Protein AF-A0A522IWK8-F1 (afdb_monomer_lite)

Structure (mmCIF, N/CA/C/O backbone):
data_AF-A0A522IWK8-F1
#
_entry.id   AF-A0A522IWK8-F1
#
loop_
_atom_site.group_PDB
_atom_site.id
_atom_site.type_symbol
_atom_site.label_atom_id
_atom_site.label_alt_id
_atom_site.label_comp_id
_atom_site.label_asym_id
_atom_site.label_entity_id
_atom_site.label_seq_id
_atom_site.pdbx_PDB_ins_code
_atom_site.Cartn_x
_atom_site.Cartn_y
_atom_site.Cartn_z
_atom_site.occupancy
_atom_site.B_iso_or_equiv
_atom_site.auth_seq_id
_atom_site.auth_comp_id
_atom_site.auth_asym_id
_atom_site.auth_atom_id
_atom_site.pdbx_PDB_model_num
ATOM 1 N N . ALA A 1 1 ? -42.302 -1.965 51.858 1.00 69.38 1 ALA A N 1
ATOM 2 C CA . ALA A 1 1 ? -41.702 -0.734 51.296 1.00 69.38 1 ALA A CA 1
ATOM 3 C C . ALA A 1 1 ? -40.202 -0.881 50.990 1.00 69.38 1 ALA A C 1
ATOM 5 O O . ALA A 1 1 ? -39.824 -0.647 49.852 1.00 69.38 1 ALA A O 1
ATOM 6 N N . MET A 1 2 ? -39.357 -1.336 51.932 1.00 76.31 2 MET A N 1
ATOM 7 C CA . MET A 1 2 ? -37.890 -1.445 51.736 1.00 76.31 2 MET A CA 1
ATOM 8 C C . MET A 1 2 ? -37.426 -2.406 50.618 1.00 76.31 2 MET A C 1
ATOM 10 O O . MET A 1 2 ? -36.541 -2.055 49.845 1.00 76.31 2 MET A O 1
ATOM 14 N N . ASN A 1 3 ? -38.028 -3.596 50.480 1.00 82.56 3 ASN A N 1
ATOM 15 C CA . ASN A 1 3 ? -37.615 -4.578 49.459 1.00 82.56 3 ASN A CA 1
ATOM 16 C C . ASN A 1 3 ? -37.780 -4.064 48.012 1.00 82.56 3 ASN A C 1
ATOM 18 O O . ASN A 1 3 ? -36.931 -4.340 47.169 1.00 82.56 3 ASN A O 1
ATOM 22 N N . LEU A 1 4 ? -38.826 -3.271 47.745 1.00 87.38 4 LEU A N 1
ATOM 23 C CA . LEU A 1 4 ? -39.095 -2.652 46.437 1.00 87.38 4 LEU A CA 1
ATOM 24 C C . LEU A 1 4 ? -38.050 -1.588 46.068 1.00 87.38 4 LEU A C 1
ATOM 26 O O . LEU A 1 4 ? -37.642 -1.489 44.915 1.00 87.38 4 LEU A O 1
ATOM 30 N N . GLN A 1 5 ? -37.575 -0.816 47.049 1.00 87.62 5 GLN A N 1
ATOM 31 C CA . GLN A 1 5 ? -36.522 0.180 46.822 1.00 87.62 5 GLN A CA 1
ATOM 32 C C . GLN A 1 5 ? -35.185 -0.484 46.484 1.00 87.62 5 GLN A C 1
ATOM 34 O O . GLN A 1 5 ? -34.482 -0.037 45.580 1.00 87.62 5 GLN A O 1
ATOM 39 N N . MET A 1 6 ? -34.855 -1.592 47.151 1.00 88.81 6 MET A N 1
ATOM 40 C CA . MET A 1 6 ? -33.601 -2.306 46.906 1.00 88.81 6 MET A CA 1
ATOM 41 C C . MET A 1 6 ? -33.565 -2.967 45.515 1.00 88.81 6 MET A C 1
ATOM 43 O O . MET A 1 6 ? -32.524 -2.976 44.854 1.00 88.81 6 MET A O 1
ATOM 47 N N . THR A 1 7 ? -34.702 -3.483 45.032 1.00 90.38 7 THR A N 1
ATOM 48 C CA . THR A 1 7 ? -34.813 -4.014 43.660 1.00 90.38 7 THR A CA 1
ATOM 49 C C . THR A 1 7 ? -34.724 -2.905 42.616 1.00 90.38 7 THR A C 1
ATOM 51 O O . THR A 1 7 ? -34.022 -3.073 41.618 1.00 90.38 7 THR A O 1
ATOM 54 N N . ALA A 1 8 ? -35.364 -1.757 42.859 1.00 90.62 8 ALA A N 1
ATOM 55 C CA . ALA A 1 8 ? -35.285 -0.595 41.974 1.00 90.62 8 ALA A CA 1
ATOM 56 C C . ALA A 1 8 ? -33.848 -0.056 41.847 1.00 90.62 8 ALA A C 1
ATOM 58 O O . ALA A 1 8 ? -33.387 0.212 40.738 1.00 90.62 8 ALA A O 1
ATOM 59 N N . GLU A 1 9 ? -33.111 0.033 42.957 1.00 93.25 9 GLU A N 1
ATOM 60 C CA . GLU A 1 9 ? -31.706 0.461 42.987 1.00 93.25 9 GLU A CA 1
ATOM 61 C C . GLU A 1 9 ? -30.807 -0.480 42.164 1.00 93.25 9 GLU A C 1
ATOM 63 O O . GLU A 1 9 ? -30.006 -0.029 41.341 1.00 93.25 9 GLU A O 1
ATOM 68 N N . ARG A 1 10 ? -30.976 -1.803 42.322 1.00 93.81 10 ARG A N 1
ATOM 69 C CA . ARG A 1 10 ? -30.248 -2.805 41.524 1.00 93.81 10 ARG A CA 1
ATOM 70 C C . ARG A 1 10 ? -30.557 -2.690 40.038 1.00 93.81 10 ARG A C 1
ATOM 72 O O . ARG A 1 10 ? -29.630 -2.706 39.232 1.00 93.81 10 ARG A O 1
ATOM 79 N N . HIS A 1 11 ? -31.832 -2.546 39.682 1.00 94.69 11 HIS A N 1
ATOM 80 C CA . HIS A 1 11 ? -32.233 -2.360 38.289 1.00 94.69 11 HIS A CA 1
ATOM 81 C C . HIS A 1 11 ? -31.613 -1.098 37.693 1.00 94.69 11 HIS A C 1
ATOM 83 O O . HIS A 1 11 ? -31.076 -1.142 36.588 1.00 94.69 11 HIS A O 1
ATOM 89 N N . ARG A 1 12 ? -31.622 0.012 38.438 1.00 94.31 12 ARG A N 1
ATOM 90 C CA . ARG A 1 12 ? -31.033 1.276 37.988 1.00 94.31 12 ARG A CA 1
ATOM 91 C C . ARG A 1 12 ? -29.536 1.133 37.736 1.00 94.31 12 ARG A C 1
ATOM 93 O O . ARG A 1 12 ? -29.059 1.538 36.680 1.00 94.31 12 ARG A O 1
ATOM 100 N N . ARG A 1 13 ? -28.809 0.496 38.659 1.00 95.31 13 ARG A N 1
ATOM 101 C CA . ARG A 1 13 ? -27.371 0.225 38.499 1.00 95.31 13 ARG A CA 1
ATOM 102 C C . ARG A 1 13 ? -27.095 -0.682 37.307 1.00 95.31 13 ARG A C 1
ATOM 104 O O . ARG A 1 13 ? -26.236 -0.350 36.504 1.00 95.31 13 ARG A O 1
ATOM 111 N N . ALA A 1 14 ? -27.856 -1.763 37.142 1.00 96.31 14 ALA A N 1
ATOM 112 C CA . ALA A 1 14 ? -27.700 -2.668 36.005 1.00 96.31 14 ALA A CA 1
ATOM 113 C C . ALA A 1 14 ? -27.915 -1.955 34.658 1.00 96.31 14 ALA A C 1
ATOM 115 O O . ALA A 1 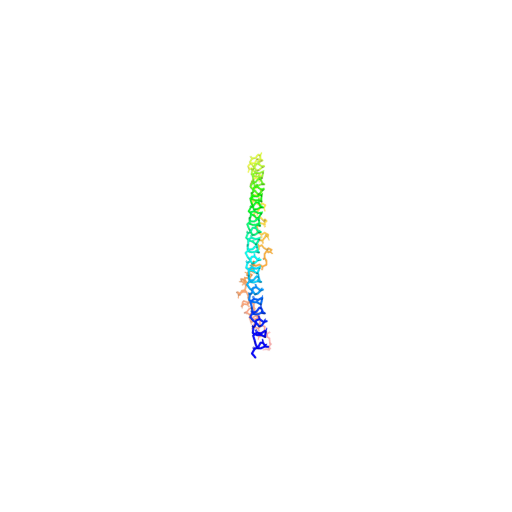14 ? -27.140 -2.160 33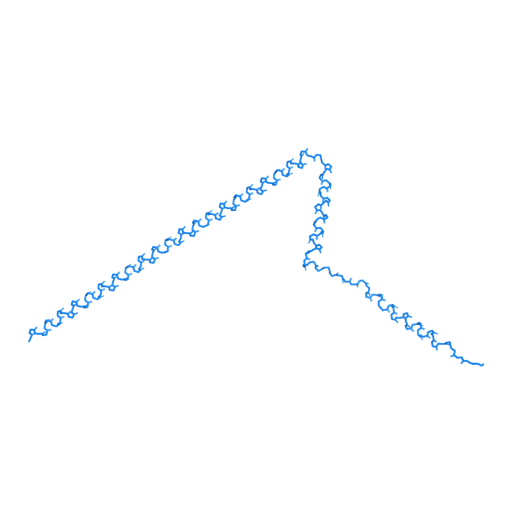.725 1.00 96.31 14 ALA A O 1
ATOM 116 N N . VAL A 1 15 ? -28.923 -1.080 34.565 1.00 96.81 15 VAL A N 1
ATOM 117 C CA . VAL A 1 15 ? -29.182 -0.276 33.358 1.00 96.81 15 VAL A CA 1
ATOM 118 C C . VAL A 1 15 ? -28.037 0.700 33.089 1.00 96.81 15 VAL A C 1
ATOM 120 O O . VAL A 1 15 ? -27.563 0.768 31.958 1.00 96.81 15 VAL A O 1
ATOM 123 N N . VAL A 1 16 ? -27.552 1.408 34.112 1.00 96.31 16 VAL A N 1
ATOM 124 C CA . VAL A 1 16 ? -26.427 2.349 33.969 1.00 96.31 16 VAL A CA 1
ATOM 125 C C . VAL A 1 16 ? -25.151 1.623 33.545 1.00 96.31 16 VAL A C 1
ATOM 127 O O . VAL A 1 16 ? -24.489 2.056 32.608 1.00 96.31 16 VAL A O 1
ATOM 130 N N . THR A 1 17 ? -24.822 0.491 34.171 1.00 96.88 17 THR A N 1
ATOM 131 C CA . THR A 1 17 ? -23.652 -0.314 33.795 1.00 96.88 17 THR A CA 1
ATOM 132 C C . THR A 1 17 ? -23.7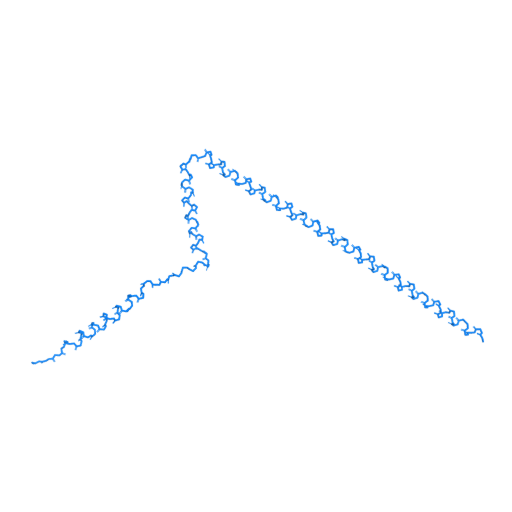58 -0.813 32.357 1.00 96.88 17 THR A C 1
ATOM 134 O O . THR A 1 17 ? -22.785 -0.728 31.613 1.00 96.88 17 THR A O 1
ATOM 137 N N . LYS A 1 18 ? -24.940 -1.277 31.934 1.00 97.06 18 LYS A N 1
ATOM 138 C CA . LYS A 1 18 ? -25.162 -1.718 30.553 1.00 97.06 18 LYS A CA 1
ATOM 139 C C . LYS A 1 18 ? -25.010 -0.568 29.553 1.00 97.06 18 LYS A C 1
ATOM 141 O O . LYS A 1 18 ? -24.359 -0.752 28.531 1.00 97.06 18 LYS A O 1
ATOM 146 N N . ALA A 1 19 ? -25.572 0.602 29.854 1.00 97.19 19 ALA A N 1
ATOM 147 C CA . ALA A 1 19 ? -25.455 1.786 29.006 1.00 97.19 19 ALA A CA 1
ATOM 148 C C . ALA A 1 19 ? -24.000 2.270 28.894 1.00 97.19 19 ALA A C 1
ATOM 150 O O . ALA A 1 19 ? -23.545 2.604 27.804 1.00 97.19 19 ALA A O 1
ATOM 151 N N . ASN A 1 20 ? -23.250 2.246 30.000 1.00 97.19 20 ASN A N 1
ATOM 152 C CA . ASN A 1 20 ? -21.827 2.582 29.992 1.00 97.19 20 ASN A CA 1
ATOM 153 C C . ASN A 1 20 ? -21.024 1.596 29.137 1.00 97.19 20 ASN A C 1
ATOM 155 O O . ASN A 1 20 ? -20.244 2.037 28.302 1.00 97.19 20 ASN A O 1
ATOM 159 N N . GLY A 1 21 ? -21.270 0.288 29.275 1.00 97.94 21 GLY A N 1
ATOM 160 C CA . GLY A 1 21 ? -20.603 -0.724 28.452 1.00 97.94 21 GLY A CA 1
ATOM 161 C C . GLY A 1 21 ? -20.929 -0.599 26.960 1.00 97.94 21 GLY A C 1
ATOM 162 O O . GLY A 1 21 ? -20.044 -0.759 26.128 1.00 97.94 21 GLY A O 1
ATOM 163 N N . GLN A 1 22 ? -22.175 -0.259 26.608 1.00 97.62 22 GLN A N 1
ATOM 164 C CA . GLN A 1 22 ? -22.554 0.019 25.216 1.00 97.62 22 GLN A CA 1
ATOM 165 C C . GLN A 1 22 ? -21.821 1.242 24.664 1.00 97.62 22 GLN A C 1
ATOM 167 O O . GLN A 1 22 ? -21.225 1.162 23.595 1.00 97.62 22 GLN A O 1
ATOM 172 N N . LYS A 1 23 ? -21.799 2.343 25.420 1.00 97.94 23 LYS A N 1
ATOM 173 C CA . LYS A 1 23 ? -21.080 3.558 25.029 1.00 97.94 23 LYS A CA 1
ATOM 174 C C . LYS A 1 23 ? -19.587 3.292 24.825 1.00 97.94 23 LYS A C 1
ATOM 176 O O . LYS A 1 23 ? -18.996 3.781 23.871 1.00 97.94 23 LYS A O 1
ATOM 181 N N . GLU A 1 24 ? -18.973 2.538 25.727 1.00 97.62 24 GLU A N 1
ATOM 182 C CA . GLU A 1 24 ? -17.545 2.225 25.670 1.00 97.62 24 GLU A CA 1
ATOM 183 C C . GLU A 1 24 ? -17.214 1.319 24.474 1.00 97.62 24 GLU A C 1
ATOM 185 O O . GLU A 1 24 ? -16.232 1.563 23.775 1.00 97.62 24 GLU A O 1
ATOM 190 N N . ALA A 1 25 ? -18.082 0.348 24.169 1.00 97.94 25 ALA A N 1
ATOM 191 C CA . ALA A 1 25 ? -17.965 -0.481 22.972 1.00 97.94 25 ALA A CA 1
ATOM 192 C C . ALA A 1 25 ? -18.091 0.338 21.674 1.00 97.94 25 ALA A C 1
ATOM 194 O O . ALA A 1 25 ? -17.290 0.148 20.760 1.00 97.94 25 ALA A O 1
ATOM 195 N N . GLU A 1 26 ? -19.047 1.269 21.597 1.00 97.88 26 GLU A N 1
ATOM 196 C CA . GLU A 1 26 ? -19.216 2.156 20.436 1.00 97.88 26 GLU A CA 1
ATOM 197 C C . GLU A 1 26 ? -18.002 3.069 20.227 1.00 97.88 26 GLU A C 1
ATOM 199 O O . GLU A 1 26 ? -17.557 3.256 19.095 1.00 97.88 26 GLU A O 1
ATOM 204 N N . ILE A 1 27 ? -17.426 3.601 21.311 1.00 97.81 27 ILE A N 1
ATOM 205 C CA . ILE A 1 27 ? -16.205 4.415 21.245 1.00 97.81 27 ILE A CA 1
ATOM 206 C C . ILE A 1 27 ? -15.036 3.580 20.720 1.00 97.81 27 ILE A C 1
ATOM 208 O O . ILE A 1 27 ? -14.374 3.998 19.773 1.00 97.81 27 ILE A O 1
ATOM 212 N N . LEU A 1 28 ? -14.814 2.388 21.283 1.00 98.00 28 LEU A N 1
ATOM 213 C CA . LEU A 1 28 ? -13.751 1.480 20.840 1.00 98.00 28 LEU A CA 1
ATOM 214 C C . LEU A 1 28 ? -13.903 1.094 19.368 1.00 98.00 28 LEU A C 1
ATOM 216 O O . LEU A 1 28 ? -12.917 1.053 18.632 1.00 98.00 28 LEU A O 1
ATOM 220 N N . GLN A 1 29 ? -15.134 0.840 18.924 1.00 98.06 29 GLN A N 1
ATOM 221 C CA . GLN A 1 29 ? -15.406 0.543 17.525 1.00 98.06 29 GLN A CA 1
ATOM 222 C C . GLN A 1 29 ? -15.078 1.743 16.628 1.00 98.06 29 GLN A C 1
ATOM 224 O O . GLN A 1 29 ? -14.344 1.585 15.652 1.00 98.06 29 GLN A O 1
ATOM 229 N N . ALA A 1 30 ? -15.550 2.943 16.973 1.00 97.81 30 ALA A N 1
ATOM 230 C CA . ALA A 1 30 ? -15.282 4.155 16.199 1.00 97.81 30 ALA A CA 1
ATOM 231 C C . ALA A 1 30 ? -13.780 4.500 16.150 1.00 97.81 30 ALA A C 1
ATOM 233 O O . ALA A 1 30 ? -13.262 4.919 15.111 1.00 97.81 30 ALA A O 1
ATOM 234 N N . GLU A 1 31 ? -13.056 4.300 17.252 1.00 97.88 31 GLU A N 1
ATOM 235 C CA . GLU A 1 31 ? -11.602 4.470 17.300 1.00 97.88 31 GLU A CA 1
ATOM 236 C C . GLU A 1 31 ? -10.880 3.448 16.420 1.00 97.88 31 GLU A C 1
ATOM 238 O O . GLU A 1 31 ? -9.981 3.826 15.662 1.00 97.88 31 GLU A O 1
ATOM 243 N N . GLY A 1 32 ? -11.301 2.182 16.463 1.00 98.25 32 GLY A N 1
ATOM 244 C CA . GLY A 1 32 ? -10.776 1.129 15.596 1.00 98.25 32 GLY A CA 1
ATOM 245 C C . GLY A 1 32 ? -11.016 1.425 14.115 1.00 98.25 32 GLY A C 1
ATOM 246 O O . GLY A 1 32 ? -10.096 1.312 13.305 1.00 98.25 32 GLY A O 1
ATOM 247 N N . GLU A 1 33 ? -12.218 1.877 13.754 1.00 98.00 33 GLU A N 1
ATOM 248 C CA . GLU A 1 33 ? -12.558 2.275 12.384 1.00 98.00 33 GLU A CA 1
ATOM 249 C C . GLU A 1 33 ? -11.714 3.463 11.911 1.00 98.00 33 GLU A C 1
ATOM 251 O O . GLU A 1 33 ? -11.164 3.431 10.805 1.00 98.00 33 GLU A O 1
ATOM 256 N N . LYS A 1 34 ? -11.535 4.480 12.763 1.00 98.00 34 LYS A N 1
ATOM 257 C CA . LYS A 1 34 ? -10.673 5.631 12.472 1.00 98.00 34 LYS A CA 1
ATOM 258 C C . LYS A 1 34 ? -9.223 5.203 12.251 1.00 98.00 34 LYS A C 1
ATOM 260 O O . LYS A 1 34 ? -8.614 5.615 11.265 1.00 98.00 34 LYS A O 1
ATOM 265 N N . GLN A 1 35 ? -8.669 4.379 13.139 1.00 97.69 35 GLN A N 1
ATOM 266 C CA . GLN A 1 35 ? -7.296 3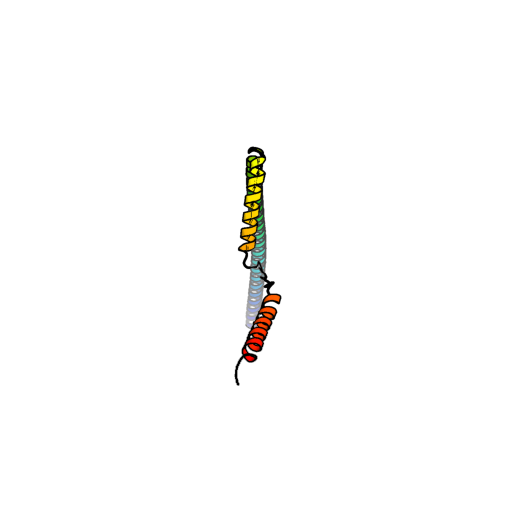.884 13.005 1.00 97.69 35 GLN A CA 1
ATOM 267 C C . GLN A 1 35 ? -7.128 3.040 11.739 1.00 97.69 35 GLN A C 1
ATOM 269 O O . GLN A 1 35 ? -6.176 3.241 10.988 1.00 97.69 35 GLN A O 1
ATOM 274 N N . ALA A 1 36 ? -8.082 2.154 11.447 1.00 97.81 36 ALA A N 1
ATOM 275 C CA . ALA A 1 36 ? -8.065 1.349 10.232 1.00 97.81 36 ALA A CA 1
ATOM 276 C C . ALA A 1 36 ? -8.135 2.212 8.961 1.00 97.81 36 ALA A C 1
ATOM 278 O O . ALA A 1 36 ? -7.457 1.915 7.978 1.00 97.81 36 ALA A O 1
ATOM 279 N N . ALA A 1 37 ? -8.936 3.281 8.960 1.00 97.81 37 ALA A N 1
ATOM 280 C CA . ALA A 1 37 ? -9.012 4.215 7.838 1.00 97.81 37 ALA A CA 1
ATOM 281 C C . ALA A 1 37 ? -7.686 4.960 7.618 1.00 97.81 37 ALA A C 1
ATOM 283 O O . ALA A 1 37 ? -7.231 5.060 6.479 1.00 97.81 37 ALA A O 1
ATOM 284 N N . VAL A 1 38 ? -7.039 5.418 8.695 1.00 97.81 38 VAL A N 1
ATOM 285 C CA . VAL A 1 38 ? -5.721 6.071 8.625 1.00 97.81 38 VAL A CA 1
ATOM 286 C C . VAL A 1 38 ? -4.668 5.113 8.073 1.00 97.81 38 VAL A C 1
ATOM 288 O O . VAL A 1 38 ? -3.999 5.452 7.101 1.00 97.81 38 VAL A O 1
ATOM 291 N N . LEU A 1 39 ? -4.578 3.895 8.615 1.00 97.44 39 LEU A N 1
ATOM 292 C CA . LEU A 1 39 ? -3.609 2.897 8.155 1.00 97.44 39 LEU A CA 1
ATOM 293 C C . LEU A 1 39 ? -3.817 2.516 6.684 1.00 97.44 39 LEU A C 1
ATOM 295 O O . LEU A 1 39 ? -2.843 2.354 5.951 1.00 97.44 39 LEU A O 1
ATOM 299 N N . ARG A 1 40 ? -5.073 2.410 6.222 1.00 97.38 40 ARG A N 1
ATOM 300 C CA . ARG A 1 40 ? -5.353 2.194 4.792 1.00 97.38 40 ARG A CA 1
ATOM 301 C C . ARG A 1 40 ? -4.866 3.360 3.941 1.00 97.38 40 ARG A C 1
ATOM 303 O O . ARG A 1 40 ? -4.159 3.122 2.970 1.00 97.38 40 ARG A O 1
ATOM 310 N N . ALA A 1 41 ? -5.197 4.595 4.315 1.00 97.12 41 ALA A N 1
ATOM 311 C CA . ALA A 1 41 ? -4.787 5.777 3.560 1.00 97.12 41 ALA A CA 1
ATOM 312 C C . ALA A 1 41 ? -3.255 5.929 3.503 1.00 97.12 41 ALA A C 1
ATOM 314 O O . ALA A 1 41 ? -2.694 6.282 2.465 1.00 97.12 41 ALA A O 1
ATOM 315 N N . GLU A 1 42 ? -2.558 5.627 4.600 1.00 97.25 42 GLU A N 1
ATOM 316 C CA . GLU A 1 42 ? -1.094 5.615 4.642 1.00 97.25 42 GLU A CA 1
ATOM 317 C C . GLU A 1 42 ? -0.502 4.521 3.748 1.00 97.25 42 GLU A C 1
ATOM 319 O O . GLU A 1 42 ? 0.431 4.796 2.989 1.00 97.25 42 GLU A O 1
ATOM 324 N N . GLY A 1 43 ? -1.070 3.313 3.786 1.00 97.75 43 GLY A N 1
ATOM 325 C CA . GLY A 1 43 ? -0.671 2.210 2.914 1.00 97.75 43 GLY A CA 1
ATOM 326 C C . GLY A 1 43 ? -0.873 2.533 1.433 1.00 97.75 43 GLY A C 1
ATOM 327 O O . GLY A 1 43 ? 0.035 2.325 0.630 1.00 97.75 43 GLY A O 1
ATOM 328 N N . GLU A 1 44 ? -2.018 3.111 1.068 1.00 97.12 44 GLU A N 1
ATOM 329 C CA . GLU A 1 44 ? -2.307 3.552 -0.303 1.00 97.12 44 GLU A CA 1
ATOM 330 C C . GLU A 1 44 ? -1.337 4.641 -0.768 1.00 97.12 44 GLU A C 1
ATOM 332 O O . GLU A 1 44 ? -0.806 4.565 -1.878 1.00 97.12 44 GLU A O 1
ATOM 337 N N . LYS A 1 45 ? -1.040 5.623 0.090 1.00 97.38 45 LYS A N 1
ATOM 338 C CA . LYS A 1 45 ? -0.051 6.665 -0.208 1.00 97.38 45 LYS A CA 1
ATOM 339 C C . LYS A 1 45 ? 1.336 6.068 -0.446 1.00 97.38 45 LYS A C 1
ATOM 341 O O . LYS A 1 45 ? 1.995 6.439 -1.415 1.00 97.38 45 LYS A O 1
ATOM 346 N N . GLN A 1 46 ? 1.788 5.162 0.420 1.00 96.31 46 GLN A N 1
ATOM 347 C CA . GLN A 1 46 ? 3.091 4.508 0.266 1.00 96.31 46 GLN A CA 1
ATOM 348 C C . GLN A 1 46 ? 3.145 3.661 -1.007 1.00 96.31 46 GLN A C 1
ATOM 350 O O . GLN A 1 46 ? 4.116 3.749 -1.756 1.00 96.31 46 GLN A O 1
ATOM 355 N N . ALA A 1 47 ? 2.087 2.902 -1.298 1.00 96.12 47 ALA A N 1
ATOM 356 C CA . ALA A 1 47 ? 1.986 2.129 -2.530 1.00 96.12 47 ALA A CA 1
ATOM 357 C C . ALA A 1 47 ? 2.054 3.034 -3.770 1.00 96.12 47 ALA A C 1
ATOM 359 O O . ALA A 1 47 ? 2.805 2.746 -4.700 1.00 96.12 47 ALA A O 1
ATOM 360 N N . ALA A 1 48 ? 1.331 4.157 -3.771 1.00 96.25 48 ALA A N 1
ATOM 361 C CA . ALA A 1 48 ? 1.356 5.117 -4.871 1.00 96.25 48 ALA A CA 1
ATOM 362 C C . ALA A 1 48 ? 2.753 5.723 -5.087 1.00 96.25 48 ALA A C 1
ATOM 364 O O . ALA A 1 48 ? 3.188 5.846 -6.232 1.00 96.25 48 ALA A O 1
ATOM 365 N N . ILE A 1 49 ? 3.473 6.049 -4.007 1.00 96.38 49 ILE A N 1
ATOM 366 C CA . ILE A 1 49 ? 4.858 6.541 -4.077 1.00 96.38 49 ILE A CA 1
ATOM 367 C C . ILE A 1 49 ? 5.769 5.481 -4.698 1.00 96.38 49 ILE A C 1
ATOM 369 O O . ILE A 1 49 ? 6.464 5.777 -5.665 1.00 96.38 49 ILE A O 1
ATOM 373 N N . LEU A 1 50 ? 5.720 4.239 -4.211 1.00 95.62 50 LEU A N 1
ATOM 374 C CA . LEU A 1 50 ? 6.553 3.153 -4.737 1.00 95.62 50 LEU A CA 1
ATOM 375 C C . LEU A 1 50 ? 6.285 2.884 -6.224 1.00 95.62 50 LEU A C 1
ATOM 377 O O . LEU A 1 50 ? 7.217 2.656 -6.994 1.00 95.62 50 LEU A O 1
ATOM 381 N N . ILE A 1 51 ? 5.020 2.939 -6.645 1.00 95.12 51 ILE A N 1
ATOM 382 C CA . ILE A 1 51 ? 4.642 2.789 -8.056 1.00 95.12 51 ILE A CA 1
ATOM 383 C C . ILE A 1 51 ? 5.195 3.951 -8.890 1.00 95.12 51 ILE A C 1
ATOM 385 O O . ILE A 1 51 ? 5.722 3.724 -9.983 1.00 95.12 51 ILE A O 1
ATOM 389 N N . ALA A 1 52 ? 5.094 5.186 -8.394 1.00 94.69 52 ALA A N 1
ATOM 390 C CA . ALA A 1 52 ? 5.633 6.358 -9.077 1.00 94.69 52 ALA A CA 1
ATOM 391 C C . ALA A 1 52 ? 7.162 6.277 -9.213 1.00 94.69 52 ALA A C 1
ATOM 393 O O . ALA A 1 52 ? 7.676 6.424 -10.320 1.00 94.69 52 ALA A O 1
ATOM 394 N N . GLU A 1 53 ? 7.876 5.943 -8.137 1.00 94.44 53 GLU A N 1
ATOM 395 C CA . GLU A 1 53 ? 9.333 5.761 -8.139 1.00 94.44 53 GLU A CA 1
ATOM 396 C C . GLU A 1 53 ? 9.776 4.644 -9.093 1.00 94.44 53 GLU A C 1
ATOM 398 O O . GLU A 1 53 ? 10.749 4.796 -9.837 1.00 94.44 53 GLU A O 1
ATOM 403 N N . ALA A 1 54 ? 9.053 3.520 -9.114 1.00 93.69 54 ALA A N 1
ATOM 404 C CA . ALA A 1 54 ? 9.324 2.431 -10.047 1.00 93.69 54 ALA A CA 1
ATOM 405 C C . ALA A 1 54 ? 9.168 2.895 -11.503 1.00 93.69 54 ALA A C 1
ATOM 407 O O . ALA A 1 54 ? 10.029 2.609 -12.339 1.00 93.69 54 ALA A O 1
ATOM 408 N N . ARG A 1 55 ? 8.108 3.658 -11.797 1.00 93.25 55 ARG A N 1
ATOM 409 C CA . ARG A 1 55 ? 7.855 4.206 -13.133 1.00 93.25 55 ARG A CA 1
ATOM 410 C C . ARG A 1 55 ? 8.913 5.226 -13.547 1.00 93.25 55 ARG A C 1
ATOM 412 O O . ARG A 1 55 ? 9.372 5.181 -14.686 1.00 93.25 55 ARG A O 1
ATOM 419 N N . GLU A 1 56 ? 9.322 6.113 -12.645 1.00 93.19 56 GLU A N 1
ATOM 420 C CA . GLU A 1 56 ? 10.406 7.065 -12.904 1.00 93.19 56 GLU A CA 1
ATOM 421 C C . GLU A 1 56 ? 11.720 6.344 -13.192 1.00 93.19 56 GLU A C 1
ATOM 423 O O . GLU A 1 56 ? 12.383 6.643 -14.186 1.00 93.19 56 GLU A O 1
ATOM 428 N N . ARG A 1 57 ? 12.076 5.344 -12.377 1.00 93.19 57 ARG A N 1
ATOM 429 C CA . ARG A 1 57 ? 13.293 4.551 -12.584 1.00 93.19 57 ARG A CA 1
ATOM 430 C C . ARG A 1 57 ? 13.261 3.805 -13.916 1.00 93.19 57 ARG A C 1
ATOM 432 O O . ARG A 1 57 ? 14.278 3.763 -14.609 1.00 93.19 57 ARG A O 1
ATOM 439 N N . GLN A 1 58 ? 12.114 3.241 -14.287 1.00 92.44 58 GLN A N 1
ATOM 440 C CA . GLN A 1 58 ? 11.943 2.575 -15.576 1.00 92.44 58 GLN A CA 1
ATOM 441 C C . GLN A 1 58 ? 12.104 3.561 -16.740 1.00 92.44 58 GLN A C 1
ATOM 443 O O . GLN A 1 58 ? 12.874 3.290 -17.658 1.00 92.44 58 GLN A O 1
ATOM 448 N N . ALA A 1 59 ? 11.456 4.727 -16.672 1.00 91.81 59 ALA A N 1
ATOM 449 C CA . ALA A 1 59 ? 11.570 5.757 -17.702 1.00 91.81 59 ALA A CA 1
ATOM 450 C C . ALA A 1 59 ? 13.009 6.286 -17.839 1.00 91.81 59 ALA A C 1
ATOM 452 O O . ALA A 1 59 ? 13.493 6.489 -18.950 1.00 91.81 59 ALA A O 1
ATOM 453 N N . GLN A 1 60 ? 13.727 6.463 -16.725 1.00 92.44 60 GLN A N 1
ATOM 454 C CA . GLN A 1 60 ? 15.143 6.846 -16.743 1.00 92.44 60 GLN A CA 1
ATOM 455 C C . GLN A 1 60 ? 16.024 5.766 -17.379 1.00 92.44 60 GLN A C 1
ATOM 457 O O . GLN A 1 60 ? 16.920 6.091 -18.159 1.00 92.44 60 GLN A O 1
ATOM 462 N N . ALA A 1 61 ? 15.779 4.491 -17.067 1.00 91.62 61 ALA A N 1
ATOM 463 C CA . ALA A 1 61 ? 16.512 3.380 -17.665 1.00 91.62 61 ALA A CA 1
ATOM 464 C C . ALA A 1 61 ? 16.278 3.305 -19.181 1.00 91.62 61 ALA A C 1
ATOM 466 O O . ALA A 1 61 ? 17.230 3.137 -19.940 1.00 91.62 61 ALA A O 1
ATOM 467 N N . GLU A 1 62 ? 15.037 3.496 -19.626 1.00 88.31 62 GLU A N 1
ATOM 468 C CA . GLU A 1 62 ? 14.666 3.498 -21.043 1.00 88.31 62 GLU A CA 1
ATOM 469 C C . GLU A 1 62 ? 15.247 4.703 -21.794 1.00 88.31 62 GLU A C 1
ATOM 471 O O . GLU A 1 62 ? 15.814 4.549 -22.878 1.00 88.31 62 GLU A O 1
ATOM 476 N N . ALA A 1 63 ? 15.203 5.895 -21.191 1.00 90.25 63 ALA A N 1
ATOM 477 C CA . ALA A 1 63 ? 15.840 7.088 -21.742 1.00 90.25 63 ALA A CA 1
ATOM 478 C C . ALA A 1 63 ? 17.359 6.907 -21.867 1.00 90.25 63 ALA A C 1
ATOM 480 O O . ALA A 1 63 ? 17.943 7.277 -22.887 1.00 90.25 63 ALA A O 1
ATOM 481 N N . LYS A 1 64 ? 18.000 6.300 -20.860 1.00 90.62 64 LYS A N 1
ATOM 482 C CA . LYS A 1 64 ? 19.433 5.996 -20.894 1.00 90.62 64 LYS A CA 1
ATOM 483 C C . LYS A 1 64 ? 19.761 4.978 -21.984 1.00 90.62 64 LYS A C 1
ATOM 485 O O . LYS A 1 64 ? 20.631 5.251 -22.797 1.00 90.62 64 LYS A O 1
ATOM 490 N N . ALA A 1 65 ? 19.023 3.873 -22.064 1.00 86.75 65 ALA A N 1
ATOM 491 C CA . ALA A 1 65 ? 19.211 2.873 -23.113 1.00 86.75 65 ALA A CA 1
ATOM 492 C C . ALA A 1 65 ? 19.032 3.480 -24.515 1.00 86.75 65 ALA A C 1
ATOM 494 O O . ALA A 1 65 ? 19.835 3.233 -25.411 1.00 86.75 65 ALA A O 1
ATOM 495 N N . THR A 1 66 ? 18.023 4.335 -24.695 1.00 84.88 66 THR A N 1
ATOM 496 C CA . THR A 1 66 ? 17.785 5.046 -25.960 1.00 84.88 66 THR A CA 1
ATOM 497 C C . THR A 1 66 ? 18.936 5.989 -26.297 1.00 84.88 66 THR A C 1
ATOM 499 O O . THR A 1 66 ? 19.365 6.053 -27.449 1.00 84.88 66 THR A O 1
ATOM 502 N N . LYS A 1 67 ? 19.463 6.710 -25.301 1.00 86.69 67 LYS A N 1
ATOM 503 C CA . LYS A 1 67 ? 20.613 7.597 -25.478 1.00 86.69 67 LYS A CA 1
ATOM 504 C C . LYS A 1 67 ? 21.872 6.813 -25.839 1.00 86.69 67 LYS A C 1
ATOM 506 O O . LYS A 1 67 ? 22.533 7.190 -26.798 1.00 86.69 67 LYS A O 1
ATOM 511 N N . ASP A 1 68 ? 22.151 5.719 -25.137 1.00 84.31 68 ASP A N 1
ATOM 512 C CA . ASP A 1 68 ? 23.309 4.858 -25.389 1.00 84.31 68 ASP A CA 1
ATOM 513 C C . ASP A 1 68 ? 23.246 4.272 -26.815 1.00 84.31 68 ASP A C 1
ATOM 515 O O . ASP A 1 68 ? 24.240 4.277 -27.541 1.00 84.31 68 ASP A O 1
ATOM 519 N N . VAL A 1 69 ? 22.057 3.851 -27.270 1.00 81.44 69 VAL A N 1
ATOM 520 C CA . VAL A 1 69 ? 21.831 3.400 -28.655 1.00 81.44 69 VAL A CA 1
ATOM 521 C C . VAL A 1 69 ? 22.000 4.548 -29.657 1.00 81.44 69 VAL A C 1
ATOM 523 O O . VAL A 1 69 ? 22.661 4.372 -30.677 1.00 81.44 69 VAL A O 1
ATOM 526 N N . SER A 1 70 ? 21.444 5.730 -29.381 1.00 76.56 70 SER A N 1
ATOM 527 C CA . SER A 1 70 ? 21.577 6.913 -30.246 1.00 76.56 70 SER A CA 1
ATOM 528 C C . SER A 1 70 ? 23.033 7.369 -30.386 1.00 76.56 70 SER A C 1
ATOM 530 O O . SER A 1 70 ? 23.477 7.724 -31.478 1.00 76.56 70 SER A O 1
ATOM 532 N N . GLU A 1 71 ? 23.803 7.315 -29.301 1.00 76.75 71 GLU A N 1
ATOM 533 C CA . GLU A 1 71 ? 25.226 7.649 -29.279 1.00 76.75 71 GLU A CA 1
ATOM 534 C C . GLU A 1 71 ? 26.055 6.602 -30.034 1.00 76.75 71 GLU A C 1
ATOM 536 O O . GLU A 1 71 ? 26.882 6.969 -30.870 1.00 76.75 71 GLU A O 1
ATOM 541 N N . ALA A 1 72 ? 25.765 5.309 -29.849 1.00 72.56 72 ALA A N 1
ATOM 542 C CA . ALA A 1 72 ? 26.379 4.234 -30.631 1.00 72.56 72 ALA A CA 1
ATOM 543 C C . ALA A 1 72 ? 26.093 4.366 -32.141 1.00 72.56 72 ALA A C 1
ATOM 545 O O . ALA A 1 72 ? 26.974 4.112 -32.964 1.00 72.56 72 ALA A O 1
ATOM 546 N N . ILE A 1 73 ? 24.888 4.810 -32.510 1.00 67.19 73 ILE A N 1
ATOM 547 C CA . ILE A 1 73 ? 24.500 5.076 -33.901 1.00 67.19 73 ILE A CA 1
ATOM 548 C C . ILE A 1 73 ? 25.175 6.348 -34.443 1.00 67.19 73 ILE A C 1
ATOM 550 O O . ILE A 1 73 ? 25.614 6.375 -35.590 1.00 67.19 73 ILE A O 1
ATOM 554 N N . SER A 1 74 ? 25.298 7.396 -33.625 1.00 65.00 74 SER A N 1
ATOM 555 C CA . SER A 1 74 ? 25.910 8.672 -34.026 1.00 65.00 74 SER A CA 1
ATOM 556 C C . SER A 1 74 ? 27.435 8.577 -34.159 1.00 65.00 74 SER A C 1
ATOM 558 O O . SER A 1 74 ? 28.022 9.250 -35.005 1.00 65.00 74 SER A O 1
ATOM 560 N N . GLY A 1 75 ? 28.084 7.727 -33.355 1.00 65.00 75 GLY A N 1
ATOM 561 C CA . GLY A 1 75 ? 29.522 7.449 -33.429 1.00 65.00 75 GLY A CA 1
ATOM 562 C C . GLY A 1 75 ? 29.917 6.438 -34.512 1.00 65.00 75 GLY A C 1
ATOM 563 O O . GLY A 1 75 ? 31.087 6.364 -34.888 1.00 65.00 75 GLY A O 1
ATOM 564 N N . GLY A 1 76 ? 28.960 5.670 -35.041 1.00 58.19 76 GLY A N 1
ATOM 565 C CA . GLY A 1 76 ? 29.185 4.622 -36.034 1.00 58.19 76 GLY A CA 1
ATOM 566 C C . GLY A 1 76 ? 28.604 4.975 -37.399 1.00 58.19 76 GLY A C 1
ATOM 567 O O . GLY A 1 76 ? 27.467 4.626 -37.676 1.00 58.19 76 GLY A O 1
ATOM 568 N N . ASN A 1 77 ? 29.415 5.636 -38.236 1.00 55.28 77 ASN A N 1
ATOM 569 C CA . ASN A 1 77 ? 29.298 5.816 -39.694 1.00 55.28 77 ASN A CA 1
ATOM 570 C C . ASN A 1 77 ? 27.862 5.769 -40.267 1.00 55.28 77 ASN A C 1
ATOM 572 O O . ASN A 1 77 ? 27.287 4.698 -40.417 1.00 55.28 77 ASN A O 1
ATOM 576 N N . ILE A 1 78 ? 27.341 6.924 -40.693 1.00 58.31 78 ILE A N 1
ATOM 577 C CA . ILE A 1 78 ? 26.008 7.185 -41.287 1.00 58.31 78 ILE A CA 1
ATOM 578 C C . ILE A 1 78 ? 25.508 6.104 -42.286 1.00 58.31 78 ILE A C 1
ATOM 580 O O . ILE A 1 78 ? 24.303 5.919 -42.442 1.00 58.31 78 ILE A O 1
ATOM 584 N N . GLN A 1 79 ? 26.400 5.334 -42.917 1.00 59.41 79 GLN A N 1
ATOM 585 C CA . GLN A 1 79 ? 26.089 4.156 -43.745 1.00 59.41 79 GLN A CA 1
ATOM 586 C C . GLN A 1 79 ? 25.431 2.980 -42.981 1.00 59.41 79 GLN A C 1
ATOM 588 O O . GLN A 1 79 ? 24.585 2.276 -43.530 1.00 59.41 79 GLN A O 1
ATOM 593 N N . ALA A 1 80 ? 25.755 2.771 -41.702 1.00 59.97 80 ALA A N 1
ATOM 594 C CA . ALA A 1 80 ? 25.166 1.718 -40.872 1.00 59.97 80 ALA A CA 1
ATOM 595 C C . ALA A 1 80 ? 23.694 1.999 -40.528 1.00 59.97 80 ALA A C 1
ATOM 597 O O . ALA A 1 80 ? 22.912 1.061 -40.374 1.00 59.97 80 ALA A O 1
ATOM 598 N N . ILE A 1 81 ? 23.289 3.275 -40.484 1.00 63.09 81 ILE A N 1
ATOM 599 C CA . ILE A 1 81 ? 21.897 3.689 -40.242 1.00 63.09 81 ILE A CA 1
ATOM 600 C C . ILE A 1 81 ? 20.970 3.157 -41.344 1.00 63.09 81 ILE A C 1
ATOM 602 O O . ILE A 1 81 ? 19.878 2.681 -41.042 1.00 63.09 81 ILE A O 1
ATOM 606 N N . GLN A 1 82 ? 21.406 3.169 -42.610 1.00 62.62 82 GLN A N 1
ATOM 607 C CA . GLN A 1 82 ? 20.616 2.631 -43.728 1.00 62.62 82 GLN A CA 1
ATOM 608 C C . GLN A 1 82 ? 20.442 1.110 -43.637 1.00 62.62 82 GLN A C 1
ATOM 610 O O . GLN A 1 82 ? 19.347 0.602 -43.879 1.00 62.62 82 GLN A O 1
ATOM 615 N N . TYR A 1 83 ? 21.482 0.386 -43.216 1.00 65.75 83 TYR A N 1
ATOM 616 C CA . TYR A 1 83 ? 21.394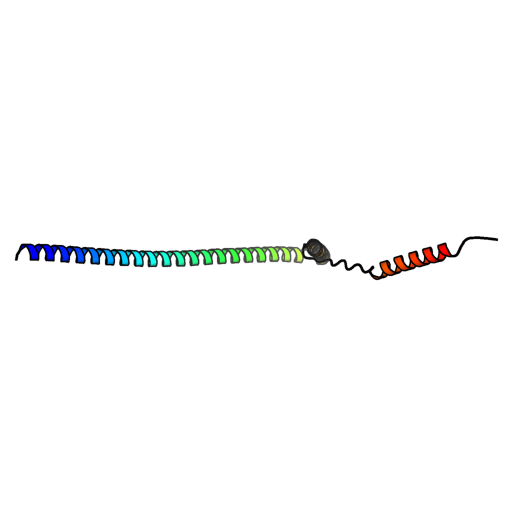 -1.058 -42.989 1.00 65.75 83 TYR A CA 1
ATOM 617 C C . TYR A 1 83 ? 20.498 -1.403 -41.785 1.00 65.75 83 TYR A C 1
ATOM 619 O O . TYR A 1 83 ? 19.642 -2.283 -41.880 1.00 65.75 83 TYR A O 1
ATOM 627 N N . PHE A 1 84 ? 20.621 -0.666 -40.675 1.00 65.25 84 PHE A N 1
ATOM 628 C CA . PHE A 1 84 ? 19.785 -0.852 -39.483 1.00 65.25 84 PHE A CA 1
ATOM 629 C C . PHE A 1 84 ? 18.309 -0.515 -39.724 1.00 65.25 84 PHE A C 1
ATOM 631 O O . PHE A 1 84 ? 17.439 -1.230 -39.226 1.00 65.25 84 PHE A O 1
ATOM 638 N N . LEU A 1 85 ? 18.011 0.524 -40.512 1.00 69.94 85 LEU A N 1
ATOM 639 C CA . LEU A 1 85 ? 16.641 0.850 -40.911 1.00 69.94 85 LEU A CA 1
ATOM 640 C C . LEU A 1 85 ? 16.034 -0.271 -41.767 1.00 69.94 85 LEU A C 1
ATOM 642 O O . LEU A 1 85 ? 14.886 -0.650 -41.544 1.00 69.94 85 LEU A O 1
ATOM 646 N N . GLY A 1 86 ? 16.817 -0.851 -42.683 1.00 72.56 86 GLY A N 1
ATOM 647 C CA . GLY A 1 86 ? 16.410 -2.024 -43.459 1.00 72.56 86 GLY A CA 1
ATOM 648 C C . GLY A 1 86 ? 16.103 -3.237 -42.576 1.00 72.56 86 GLY A C 1
ATOM 649 O O . GLY A 1 86 ? 15.052 -3.858 -42.730 1.00 72.56 86 GLY A O 1
ATOM 650 N N . LEU A 1 87 ? 16.964 -3.534 -41.598 1.00 72.25 87 LEU A N 1
ATOM 651 C CA . LEU A 1 87 ? 16.732 -4.621 -40.640 1.00 72.25 87 LEU A CA 1
ATOM 652 C C . LEU A 1 87 ? 15.471 -4.393 -39.799 1.00 72.25 87 LEU A C 1
ATOM 654 O O . LEU A 1 87 ? 14.642 -5.294 -39.701 1.00 72.25 87 LEU A O 1
ATOM 658 N N . LYS A 1 88 ? 15.282 -3.186 -39.249 1.00 73.81 88 LYS A N 1
ATOM 659 C CA . LYS A 1 88 ? 14.076 -2.836 -38.480 1.00 73.81 88 LYS A CA 1
ATOM 660 C C . LYS A 1 88 ? 12.802 -2.897 -39.322 1.00 73.81 88 LYS A C 1
ATOM 662 O O . LYS A 1 88 ? 11.761 -3.293 -38.810 1.00 73.81 88 LYS A O 1
ATOM 667 N N . TYR A 1 89 ? 12.879 -2.554 -40.605 1.00 70.06 89 TYR A N 1
ATOM 668 C CA . TYR A 1 89 ? 11.755 -2.657 -41.534 1.00 70.06 89 TYR A CA 1
ATOM 669 C C . TYR A 1 89 ? 11.371 -4.117 -41.822 1.00 70.06 89 TYR A C 1
ATOM 671 O O . TYR A 1 89 ? 10.192 -4.466 -41.780 1.00 70.06 89 TYR A O 1
ATOM 679 N N . VAL A 1 90 ? 12.353 -4.997 -42.044 1.00 78.12 90 VAL A N 1
ATOM 680 C CA . VAL A 1 90 ? 12.115 -6.443 -42.226 1.00 78.12 90 VAL A CA 1
ATOM 681 C C . VAL A 1 90 ? 11.575 -7.084 -40.944 1.00 78.12 90 VAL A C 1
ATOM 683 O O . VAL A 1 90 ? 10.673 -7.919 -41.003 1.00 78.12 90 VAL A O 1
ATOM 686 N N . GLU A 1 91 ? 12.083 -6.668 -39.784 1.00 78.00 91 GLU A N 1
ATOM 687 C CA . GLU A 1 91 ? 11.614 -7.116 -38.469 1.00 78.00 91 GLU A CA 1
ATOM 688 C C . GLU A 1 91 ? 10.159 -6.676 -38.219 1.00 78.00 91 GLU A C 1
ATOM 690 O O . GLU A 1 91 ? 9.321 -7.504 -37.875 1.00 78.00 91 GLU A O 1
ATOM 695 N N . ALA A 1 92 ? 9.810 -5.425 -38.539 1.00 77.06 92 ALA A N 1
ATOM 696 C CA . ALA A 1 92 ? 8.431 -4.939 -38.476 1.00 77.06 92 ALA A CA 1
ATOM 697 C C . ALA A 1 92 ? 7.489 -5.700 -39.428 1.00 77.06 92 ALA A C 1
ATOM 699 O O . ALA A 1 92 ? 6.360 -6.013 -39.054 1.00 77.06 92 ALA A O 1
ATOM 700 N N . ILE A 1 93 ? 7.940 -6.054 -40.639 1.00 74.19 93 ILE A N 1
ATOM 701 C CA . ILE A 1 93 ? 7.166 -6.900 -41.567 1.00 74.19 93 ILE A CA 1
ATOM 702 C C . ILE A 1 93 ? 6.958 -8.303 -40.991 1.00 74.19 93 ILE A C 1
ATOM 704 O O . ILE A 1 93 ? 5.871 -8.864 -41.131 1.00 74.19 93 ILE A O 1
ATOM 708 N N . LYS A 1 94 ? 7.968 -8.875 -40.327 1.00 76.69 94 LYS A N 1
ATOM 709 C CA . LYS A 1 94 ? 7.855 -10.177 -39.658 1.00 76.69 94 LYS A CA 1
ATOM 710 C C . LYS A 1 94 ? 6.869 -10.123 -38.491 1.00 76.69 94 LYS A C 1
ATOM 712 O O . LYS A 1 94 ? 6.058 -11.036 -38.354 1.00 76.69 94 LYS A O 1
ATOM 717 N N . ASP A 1 95 ? 6.897 -9.071 -37.684 1.00 71.50 95 ASP A N 1
ATOM 718 C CA . ASP A 1 95 ? 5.970 -8.897 -36.558 1.00 71.50 95 ASP A CA 1
ATOM 719 C C . ASP A 1 95 ? 4.532 -8.664 -37.041 1.00 71.50 95 ASP A C 1
ATOM 721 O O . ASP A 1 95 ? 3.586 -9.247 -36.508 1.00 71.50 95 ASP A O 1
ATOM 725 N N . ILE A 1 96 ? 4.355 -7.908 -38.129 1.00 70.19 96 ILE A N 1
ATOM 726 C CA . ILE A 1 96 ? 3.059 -7.773 -38.804 1.00 70.19 96 ILE A CA 1
ATOM 727 C C . ILE A 1 96 ? 2.619 -9.126 -39.383 1.00 70.19 96 ILE A C 1
ATOM 729 O O . ILE A 1 96 ? 1.476 -9.521 -39.191 1.00 70.19 96 ILE A O 1
ATOM 733 N N . GLY A 1 97 ? 3.497 -9.881 -40.042 1.00 67.50 97 GLY A N 1
ATOM 734 C CA . GLY A 1 97 ? 3.166 -11.189 -40.622 1.00 67.50 97 GLY A CA 1
ATOM 735 C C . GLY A 1 97 ? 2.915 -12.301 -39.596 1.00 67.50 97 GLY A C 1
ATOM 736 O O . GLY A 1 97 ? 2.214 -13.262 -39.905 1.00 67.50 97 GLY A O 1
ATOM 737 N N . SER A 1 98 ? 3.463 -12.181 -38.384 1.00 66.69 98 SER A N 1
ATOM 738 C CA . SER A 1 98 ? 3.320 -13.163 -37.296 1.00 66.69 98 SER A CA 1
ATOM 739 C C . SER A 1 98 ? 2.250 -12.802 -36.260 1.00 66.69 98 SER A C 1
ATOM 741 O O . SER A 1 98 ? 1.883 -13.645 -35.439 1.00 66.69 98 SER A O 1
ATOM 743 N N . SER A 1 99 ? 1.696 -11.588 -36.312 1.00 66.00 99 SER A N 1
ATOM 744 C CA . SER A 1 99 ? 0.538 -11.192 -35.510 1.00 66.00 99 SER A CA 1
ATOM 745 C C . SER A 1 99 ? -0.705 -11.997 -35.909 1.00 66.00 99 SER A C 1
ATOM 747 O O . SER A 1 99 ? -1.157 -11.940 -37.052 1.00 66.00 99 SER A O 1
ATOM 749 N N . GLN A 1 100 ? -1.320 -12.699 -34.947 1.00 58.47 100 GLN A N 1
ATOM 750 C CA . GLN A 1 100 ? -2.572 -13.456 -35.139 1.00 58.47 100 GLN A CA 1
ATOM 751 C C . GLN A 1 100 ? -3.755 -12.596 -35.618 1.00 58.47 100 GLN A C 1
ATOM 753 O O . GLN A 1 100 ? -4.751 -13.143 -36.087 1.00 58.47 100 GLN A O 1
ATOM 758 N N . ASN A 1 101 ? -3.662 -11.265 -35.503 1.00 54.19 101 ASN A N 1
ATOM 759 C CA . ASN A 1 101 ? -4.703 -10.334 -35.940 1.00 54.19 101 ASN A CA 1
ATOM 760 C C . ASN A 1 101 ? -4.412 -9.697 -37.309 1.00 54.19 101 ASN A C 1
ATOM 762 O O . ASN A 1 101 ? -5.206 -8.889 -37.797 1.00 54.19 101 ASN A O 1
ATOM 766 N N . SER A 1 102 ? -3.303 -10.068 -37.955 1.00 52.44 102 SER A N 1
ATOM 767 C CA . SER A 1 102 ? -3.104 -9.798 -39.373 1.00 52.44 102 SER A CA 1
ATOM 768 C C . SER A 1 102 ? -4.024 -10.716 -40.144 1.00 52.44 102 SER A C 1
ATOM 770 O O . SER A 1 102 ? -3.673 -11.820 -40.554 1.00 52.44 102 SER A O 1
ATOM 772 N N . LYS A 1 103 ? -5.247 -10.228 -40.338 1.00 51.31 103 LYS A N 1
ATOM 773 C CA . LYS A 1 103 ? -6.132 -10.661 -41.406 1.00 51.31 103 LYS A CA 1
ATOM 774 C C . LYS A 1 103 ? -5.397 -10.363 -42.719 1.00 51.31 103 LYS A C 1
ATOM 776 O O . LYS A 1 103 ? -5.686 -9.390 -43.409 1.00 51.31 103 LYS A O 1
ATOM 781 N N . LEU A 1 104 ? -4.427 -11.210 -43.065 1.00 58.00 104 LEU A N 1
ATOM 782 C CA . LEU A 1 104 ? -4.120 -11.549 -44.441 1.00 58.00 104 LEU A CA 1
ATOM 783 C C . LEU A 1 104 ? -5.424 -12.128 -44.974 1.00 58.00 104 LEU A C 1
ATOM 785 O O . LEU A 1 104 ? -5.656 -13.334 -44.985 1.00 58.00 104 LEU A O 1
ATOM 789 N N . VAL A 1 105 ? -6.330 -11.229 -45.346 1.00 50.72 105 VAL A N 1
ATOM 790 C CA . VAL A 1 105 ?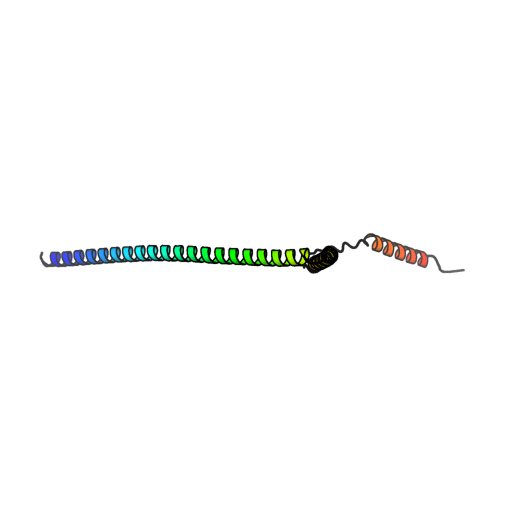 -7.389 -11.538 -46.279 1.00 50.72 105 VAL A CA 1
ATOM 791 C C . VAL A 1 105 ? -6.630 -11.809 -47.570 1.00 50.72 105 VAL A C 1
ATOM 793 O O . VAL A 1 105 ? -6.411 -10.919 -48.386 1.00 50.72 105 VAL A O 1
ATOM 796 N N . LEU A 1 106 ? -6.163 -13.048 -47.716 1.00 55.69 106 LEU A N 1
ATOM 797 C CA . LEU A 1 106 ? -6.019 -13.692 -49.007 1.00 55.69 106 LEU A CA 1
ATOM 798 C C . LEU A 1 106 ? -7.418 -13.650 -49.614 1.00 55.69 106 LEU A C 1
ATOM 800 O O . LEU A 1 106 ? -8.192 -14.591 -49.485 1.00 55.69 106 LEU A O 1
ATOM 804 N N . MET A 1 107 ? -7.788 -12.501 -50.172 1.00 51.81 107 MET A N 1
ATOM 805 C CA . MET A 1 107 ? -8.895 -12.414 -51.096 1.00 51.81 107 MET A CA 1
ATOM 806 C C . MET A 1 107 ? -8.349 -13.108 -52.336 1.00 51.81 107 MET A C 1
ATOM 808 O O . MET A 1 107 ? -7.400 -12.586 -52.930 1.00 51.81 107 MET A O 1
ATOM 812 N N . PRO A 1 108 ? -8.828 -14.312 -52.689 1.00 53.34 108 PRO A N 1
ATOM 813 C CA . PRO A 1 108 ? -8.372 -14.944 -53.907 1.00 53.34 108 PRO A CA 1
ATOM 814 C C . PRO A 1 108 ? -8.754 -13.993 -55.039 1.00 53.34 108 PRO A C 1
ATOM 816 O O . PRO A 1 108 ? -9.938 -13.767 -55.289 1.00 53.34 108 PRO A O 1
ATOM 819 N N . LEU A 1 109 ? -7.761 -13.418 -55.718 1.00 61.47 109 LEU A N 1
ATOM 820 C CA . LEU A 1 109 ? -7.983 -12.674 -56.961 1.00 61.47 109 LEU A CA 1
ATOM 821 C C . LEU A 1 109 ? -8.469 -13.603 -58.093 1.00 61.47 109 LEU A C 1
ATOM 823 O O . LEU A 1 109 ? -8.844 -13.142 -59.162 1.00 61.47 109 LEU A O 1
ATOM 827 N N . GLU A 1 110 ? -8.594 -14.902 -57.827 1.00 59.78 110 GLU A N 1
ATOM 828 C CA . GLU A 1 110 ? -9.060 -15.917 -58.767 1.00 59.78 110 GLU A CA 1
ATOM 829 C C . GLU A 1 110 ? -10.563 -16.223 -58.659 1.00 59.78 110 GLU A C 1
ATOM 831 O O . GLU A 1 110 ? -10.998 -17.339 -58.931 1.00 59.78 110 GLU A O 1
ATOM 836 N N . ALA A 1 111 ? -11.403 -15.240 -58.320 1.00 55.72 111 ALA A N 1
ATOM 837 C CA . ALA A 1 111 ? -12.838 -15.364 -58.614 1.00 55.72 111 ALA A CA 1
ATOM 838 C C . ALA A 1 111 ? -13.110 -15.331 -60.138 1.00 55.72 111 ALA A C 1
ATOM 840 O O . ALA A 1 111 ? -14.121 -15.857 -60.606 1.00 55.72 111 ALA A O 1
ATOM 841 N N . GLY A 1 112 ? -12.183 -14.769 -60.930 1.00 57.78 112 GLY A N 1
ATOM 842 C CA . GLY A 1 112 ? -12.230 -14.812 -62.395 1.00 57.78 112 GLY A CA 1
ATOM 843 C C . GLY A 1 112 ? -11.853 -16.180 -62.981 1.00 57.78 112 GLY A C 1
ATOM 844 O O . GLY A 1 112 ? -12.487 -16.638 -63.932 1.00 57.78 112 GLY A O 1
ATOM 845 N N . GLY A 1 113 ? -10.872 -16.869 -62.385 1.00 59.81 113 GLY A N 1
ATOM 846 C CA . GLY A 1 113 ? -10.333 -18.130 -62.906 1.00 59.81 113 GLY A CA 1
ATOM 847 C C . GLY A 1 113 ? -11.290 -19.323 -62.807 1.00 59.81 113 GLY A C 1
ATOM 848 O O . GLY A 1 113 ? -11.337 -20.153 -63.715 1.00 59.81 113 GLY A O 1
ATOM 849 N N . VAL A 1 114 ? -12.119 -19.393 -61.758 1.00 60.50 114 VAL A N 1
ATOM 850 C CA . VAL A 1 114 ? -13.063 -20.516 -61.575 1.00 60.50 114 VAL A CA 1
ATOM 851 C C . VAL A 1 114 ? -14.192 -20.479 -62.612 1.00 60.50 114 VAL A C 1
ATOM 853 O O . VAL A 1 114 ? -14.606 -21.524 -63.112 1.00 60.50 114 VAL A O 1
ATOM 856 N N . THR A 1 115 ? -14.638 -19.286 -63.018 1.00 60.34 115 THR A N 1
ATOM 857 C CA . THR A 1 115 ? -15.662 -19.140 -64.068 1.00 60.34 115 THR A CA 1
ATOM 858 C C . THR A 1 115 ? -15.108 -19.537 -65.444 1.00 60.34 115 THR A C 1
ATOM 860 O O . THR A 1 115 ? -15.798 -20.202 -66.217 1.00 60.34 115 THR A O 1
ATOM 863 N N . GLY A 1 116 ? -13.837 -19.217 -65.725 1.00 62.56 116 GLY A N 1
ATOM 864 C CA . GLY A 1 116 ? -13.147 -19.629 -66.954 1.00 62.56 116 GLY A CA 1
ATOM 865 C C . GLY A 1 116 ? -12.879 -21.136 -67.031 1.00 62.56 116 GLY A C 1
ATOM 866 O O . GLY A 1 116 ? -13.053 -21.734 -68.092 1.00 62.56 116 GLY A O 1
ATOM 867 N N . ALA A 1 117 ? -12.531 -21.776 -65.910 1.00 66.38 117 ALA A N 1
ATOM 868 C CA . ALA A 1 117 ? -12.325 -23.223 -65.859 1.00 66.38 117 ALA A CA 1
ATOM 869 C C . ALA A 1 117 ? -13.623 -23.996 -66.149 1.00 66.38 117 ALA A C 1
ATOM 871 O O . ALA A 1 117 ? -13.617 -24.926 -66.952 1.00 66.38 117 ALA A O 1
ATOM 872 N N . VAL A 1 118 ? -14.755 -23.581 -65.569 1.00 67.75 118 VAL A N 1
ATOM 873 C CA . VAL A 1 118 ? -16.054 -24.226 -65.838 1.00 67.75 118 VAL A CA 1
ATOM 874 C C . VAL A 1 118 ? -16.498 -24.004 -67.289 1.00 67.75 118 VAL A C 1
ATOM 876 O O . VAL A 1 118 ? -16.992 -24.941 -67.917 1.00 67.75 118 VAL A O 1
ATOM 879 N N . ALA A 1 119 ? -16.266 -22.815 -67.855 1.00 68.50 119 ALA A N 1
ATOM 880 C CA . ALA A 1 119 ? -16.546 -22.541 -69.266 1.00 68.50 119 ALA A CA 1
ATOM 881 C C . ALA A 1 119 ? -15.678 -23.392 -70.214 1.00 68.50 119 ALA A C 1
ATOM 883 O O . ALA A 1 119 ? -16.206 -23.981 -71.154 1.00 68.50 119 ALA A O 1
ATOM 884 N N . GLY A 1 120 ? -14.379 -23.538 -69.931 1.00 73.94 120 GLY A N 1
ATOM 885 C CA . GLY A 1 120 ? -13.471 -24.361 -70.738 1.00 73.94 120 GLY A CA 1
ATOM 886 C C . GLY A 1 120 ? -13.807 -25.855 -70.696 1.00 73.94 120 GLY A C 1
ATOM 887 O O . GLY A 1 120 ? -13.730 -26.535 -71.718 1.00 73.94 120 GLY A O 1
ATOM 888 N N . ILE A 1 121 ? -14.249 -26.372 -69.544 1.00 73.19 121 ILE A N 1
ATOM 889 C CA . ILE A 1 121 ? -14.697 -27.769 -69.429 1.00 73.19 121 ILE A CA 1
ATOM 890 C C . ILE A 1 121 ? -16.038 -27.959 -70.150 1.00 73.19 121 ILE A C 1
ATOM 892 O O . ILE A 1 121 ? -16.228 -28.971 -70.821 1.00 73.19 121 ILE A O 1
ATOM 896 N N . ALA A 1 122 ? -16.951 -26.985 -70.080 1.00 73.94 122 ALA A N 1
ATOM 897 C CA . ALA A 1 122 ? -18.197 -27.023 -70.843 1.00 73.94 122 ALA A CA 1
ATOM 898 C C . ALA A 1 122 ? -17.944 -26.986 -72.360 1.00 73.94 122 ALA A C 1
ATOM 900 O O . ALA A 1 122 ? -18.616 -27.700 -73.101 1.00 73.94 122 ALA A O 1
ATOM 901 N N . GLU A 1 123 ? -16.963 -26.212 -72.828 1.00 72.19 123 GLU A N 1
ATOM 902 C CA . GLU A 1 123 ? -16.581 -26.150 -74.242 1.00 72.19 123 GLU A CA 1
ATOM 903 C C . GLU A 1 123 ? -15.880 -27.431 -74.712 1.00 72.19 123 GLU A C 1
ATOM 905 O O . GLU A 1 123 ? -16.205 -27.934 -75.784 1.00 72.19 123 GLU A O 1
ATOM 910 N N . LEU A 1 124 ? -15.028 -28.040 -73.882 1.00 72.00 124 LEU A N 1
ATOM 911 C CA . LEU A 1 124 ? -14.453 -29.367 -74.139 1.00 72.00 124 LEU A CA 1
ATOM 912 C C . LEU A 1 124 ? -15.517 -30.469 -74.178 1.00 72.00 124 LEU A C 1
ATOM 914 O O . LEU A 1 124 ? -15.465 -31.326 -75.056 1.00 72.00 124 LEU A O 1
ATOM 918 N N . LEU A 1 125 ? -16.497 -30.435 -73.271 1.00 75.88 125 LEU A N 1
ATOM 919 C CA . LEU A 1 125 ? -17.621 -31.379 -73.254 1.00 75.88 125 LEU A CA 1
ATOM 920 C C . LEU A 1 125 ? -18.572 -31.169 -74.439 1.00 75.88 125 LEU A C 1
ATOM 922 O O . LEU A 1 125 ? -19.162 -32.121 -74.946 1.00 75.88 125 LEU A O 1
ATOM 926 N N . LYS A 1 126 ? -18.724 -29.926 -74.906 1.00 72.19 126 LYS A N 1
ATOM 927 C CA . LYS A 1 126 ? -19.515 -29.613 -76.100 1.00 72.19 126 LYS A CA 1
ATOM 928 C C . LYS A 1 126 ? -18.770 -30.010 -77.374 1.00 72.19 126 LYS A C 1
ATOM 930 O O . LYS A 1 126 ? -19.395 -30.543 -78.280 1.00 72.19 126 LYS A O 1
ATOM 935 N N . ALA A 1 127 ? -17.453 -29.814 -77.425 1.00 64.25 127 ALA A N 1
ATOM 936 C CA . ALA A 1 127 ? -16.601 -30.240 -78.532 1.00 64.25 127 ALA A CA 1
ATOM 937 C C . ALA A 1 127 ? -16.486 -31.771 -78.623 1.00 64.25 127 ALA A C 1
ATOM 939 O O . ALA A 1 127 ? -16.500 -32.312 -79.726 1.00 64.25 127 ALA A O 1
ATOM 940 N N . SER A 1 128 ? -16.436 -32.479 -77.488 1.00 59.56 128 SER A N 1
ATOM 941 C CA . SER A 1 128 ? -16.372 -33.946 -77.463 1.00 59.56 128 SER A CA 1
ATOM 942 C C . SER A 1 128 ? -17.692 -34.621 -77.849 1.00 59.56 128 SER A C 1
ATOM 944 O O . SER A 1 128 ? -17.667 -35.725 -78.383 1.00 59.56 128 SER A O 1
ATOM 946 N N . ASN A 1 129 ? -18.836 -33.955 -77.658 1.00 58.50 129 ASN A N 1
ATOM 947 C CA . ASN A 1 129 ? -20.149 -34.463 -78.077 1.00 58.50 129 ASN A CA 1
ATOM 948 C C . ASN A 1 129 ? -20.506 -34.187 -79.552 1.00 58.50 129 ASN A C 1
ATOM 950 O O . ASN A 1 129 ? -21.601 -34.557 -79.976 1.00 58.50 129 ASN A O 1
ATOM 954 N N . ILE A 1 130 ? -19.636 -33.543 -80.344 1.00 58.06 130 ILE A N 1
ATOM 955 C CA . ILE A 1 130 ? -19.916 -33.241 -81.765 1.00 58.06 130 ILE A CA 1
ATOM 956 C C . ILE A 1 130 ? -19.190 -34.203 -82.725 1.00 58.06 130 ILE A C 1
ATOM 958 O O . ILE A 1 130 ? -19.508 -34.242 -83.912 1.00 58.06 130 ILE A O 1
ATOM 962 N N . THR A 1 131 ? -18.277 -35.055 -82.255 1.00 58.31 131 THR A N 1
ATOM 963 C CA . THR A 1 131 ? -17.504 -35.938 -83.143 1.00 58.31 131 THR A CA 1
ATOM 964 C C . THR A 1 131 ? -17.562 -37.402 -82.728 1.00 58.31 131 THR A C 1
ATOM 966 O O . THR A 1 131 ? -16.662 -37.913 -82.071 1.00 58.31 131 THR A O 1
ATOM 969 N N . THR A 1 132 ? -18.623 -38.092 -83.167 1.00 48.31 132 THR A N 1
ATOM 970 C CA . THR A 1 132 ? -18.623 -39.373 -83.930 1.00 48.31 132 THR A CA 1
ATOM 971 C C . THR A 1 132 ? -19.950 -40.132 -83.743 1.00 48.31 132 THR A C 1
ATOM 973 O O . THR A 1 132 ? -20.610 -39.933 -82.725 1.00 48.31 132 THR A O 1
ATOM 976 N N . PRO A 1 133 ? -20.327 -41.094 -84.615 1.00 52.16 133 PRO A N 1
ATOM 977 C CA . PRO A 1 133 ? -19.954 -41.372 -86.018 1.00 52.16 133 PRO A CA 1
ATOM 978 C C . PRO A 1 133 ? -21.238 -41.487 -86.899 1.00 52.16 133 PRO A C 1
ATOM 980 O O . PRO A 1 133 ? -22.347 -41.451 -86.382 1.00 52.16 133 PRO A O 1
ATOM 983 N N . THR A 1 134 ? -21.216 -41.560 -88.232 1.00 36.66 134 THR A N 1
ATOM 984 C CA . THR A 1 134 ? -21.259 -42.818 -89.016 1.00 36.66 134 THR A CA 1
ATOM 985 C C . THR A 1 134 ? -21.672 -42.512 -90.466 1.00 36.66 134 THR A C 1
ATOM 987 O O . THR A 1 134 ? -22.527 -41.656 -90.665 1.00 36.66 134 THR A O 1
ATOM 990 N N . ALA A 1 135 ? -21.105 -43.302 -91.392 1.00 37.88 135 ALA A N 1
ATOM 991 C CA . ALA A 1 135 ? -21.593 -43.675 -92.732 1.00 37.88 135 ALA A CA 1
ATOM 992 C C . ALA A 1 135 ? -21.737 -42.589 -93.814 1.00 37.88 135 ALA A C 1
ATOM 994 O O . ALA A 1 135 ? -22.625 -41.719 -93.712 1.00 37.88 135 ALA A O 1
#

Foldseek 3Di:
DVVVVVVVVVVVVVVVVVVVVVVVVVVVVVVVVVVVVVVVVVVVVVVVVVVVVVVVVVVVVVVVVVVVVVVVCVVPDPVVVVVVVVVVVVVVVVCLVPPPPNPPPPVPPCPVVVVVVVVVVVVVVVVVVPDDDDD

Radius of gyration: 44.37 Å; chains: 1; bounding box: 71×52×144 Å

pLDDT: mean 79.07, std 16.76, range [36.66, 98.25]

Secondary structure (DSSP, 8-state):
-HHHHHHHHHHHHHHHHHHHHHHHHHHHHHHHHHHHHHHHHHHHHHHHHHHHHHHHHHHHHHHHHHHHHHHHHHHS-THHHHHHHHHHHHHHHHHHHH-TT-------TTHHHHHHHHHHHHHHHHHHTS-----

Sequence (135 aa):
AMNLQMTAERHRRAVVTKANGQKEAEILQAEGEKQAAVLRAEGEKQAAILIAEARERQAQAEAKATKDVSEAISGGNIQAIQYFLGLKYVEAIKDIGSSQNSKLVLMPLEAGGVTGAVAGIAELLKASNITTPTA